Protein AF-A0A285NW78-F1 (afdb_monomer_lite)

Organism: Natronoarchaeum philippinense (NCBI:txid558529)

Radius of gyration: 19.08 Å; chains: 1; bounding box: 39×22×52 Å

Sequence (86 aa):
MPASPPFVDPSTNTLDTDQIVAEAVPLAKLVGLFAAVALVPMVLSFVALGGLVGVLLTLLTQFVLAVGAGIVLIYVIARGRQLTGQ

pLDDT: mean 91.44, std 10.09, range [47.59, 98.75]

Secondary structure (DSSP, 8-state):
-PPPPTTB-TTT-SB-HHHHHHHHHHHHHHHHHHHHHHHHHHHHHHHTTSSHHHHHHHHHHHHHHHHHHHHHHHHHHHHHHHHHT-

Foldseek 3Di:
DQQDDPQADPVPRDGNVVSVVVVVVVLCVLLVVLLVVLVVLVVVLVVVVDDPSSVVSVVVSVVSNVVSVVVSVVVVVVVVCVSNVD

Structure (mmCIF, N/CA/C/O backbone):
data_AF-A0A285NW78-F1
#
_entry.id   AF-A0A285NW78-F1
#
loop_
_atom_site.group_PDB
_atom_site.id
_atom_site.type_symbol
_atom_site.label_atom_id
_atom_site.label_alt_id
_atom_site.label_comp_id
_atom_site.label_asym_id
_atom_site.label_entity_id
_atom_site.label_seq_id
_atom_site.pdbx_PDB_ins_code
_atom_site.Cartn_x
_atom_site.Cartn_y
_atom_site.Cartn_z
_atom_site.occupancy
_atom_site.B_iso_or_equiv
_atom_site.auth_seq_id
_atom_site.auth_comp_id
_atom_site.auth_asym_id
_atom_site.auth_atom_id
_atom_site.pdbx_PDB_model_num
ATOM 1 N N . MET A 1 1 ? -17.759 9.563 30.075 1.00 47.59 1 MET A N 1
ATOM 2 C CA . MET A 1 1 ? -17.518 8.110 29.962 1.00 47.59 1 MET A CA 1
ATOM 3 C C . MET A 1 1 ? -16.077 7.946 29.503 1.00 47.59 1 MET A C 1
ATOM 5 O O . MET A 1 1 ? -15.715 8.673 28.582 1.00 47.59 1 MET A O 1
ATOM 9 N N . PRO A 1 2 ? -15.241 7.112 30.143 1.00 57.91 2 PRO A N 1
ATOM 10 C CA . PRO A 1 2 ? -13.937 6.753 29.582 1.00 57.91 2 PRO A CA 1
ATOM 11 C C . PRO A 1 2 ? -14.134 6.217 28.158 1.00 57.91 2 PRO A C 1
ATOM 13 O O . PRO A 1 2 ? -15.117 5.517 27.915 1.00 57.91 2 PRO A O 1
ATOM 16 N N . ALA A 1 3 ? -13.254 6.574 27.222 1.00 63.28 3 ALA A N 1
ATOM 17 C CA . ALA A 1 3 ? -13.291 5.985 25.888 1.00 63.28 3 ALA A CA 1
ATOM 18 C C . ALA A 1 3 ? -13.022 4.480 26.017 1.00 63.28 3 ALA A C 1
ATOM 20 O O . ALA A 1 3 ? -12.041 4.088 26.654 1.00 63.28 3 ALA A O 1
ATOM 21 N N . SER A 1 4 ? -13.903 3.647 25.461 1.00 69.38 4 SER A N 1
ATOM 22 C CA . SER A 1 4 ? -13.648 2.210 25.390 1.00 69.38 4 SER A CA 1
ATOM 23 C C . SER A 1 4 ? -12.357 1.973 24.600 1.00 69.38 4 SER A C 1
ATOM 25 O O . SER A 1 4 ? -12.157 2.629 23.573 1.00 69.38 4 SER A O 1
ATOM 27 N N . PRO A 1 5 ? -11.466 1.083 25.067 1.00 79.94 5 PRO A N 1
ATOM 28 C CA . PRO A 1 5 ? -10.243 0.780 24.343 1.00 79.94 5 PRO A CA 1
ATOM 29 C C . PRO A 1 5 ? -10.589 0.238 22.945 1.00 79.94 5 PRO A C 1
ATOM 31 O O . PRO A 1 5 ? -11.480 -0.606 22.830 1.00 79.94 5 PRO A O 1
ATOM 34 N N . PRO A 1 6 ? -9.928 0.721 21.877 1.00 84.31 6 PRO A N 1
ATOM 35 C CA . PRO A 1 6 ? -10.194 0.232 20.530 1.00 84.31 6 PRO A CA 1
ATOM 36 C C . PRO A 1 6 ? -9.851 -1.259 20.428 1.00 84.31 6 PRO A C 1
ATOM 38 O O . PRO A 1 6 ? -8.914 -1.726 21.078 1.00 84.31 6 PRO A O 1
ATOM 41 N N . PHE A 1 7 ? -10.581 -1.985 19.578 1.00 88.94 7 PHE A N 1
ATOM 42 C CA . PHE A 1 7 ? -10.423 -3.422 19.312 1.00 88.94 7 PHE A CA 1
ATOM 43 C C . PHE A 1 7 ? -10.776 -4.348 20.481 1.00 88.94 7 PHE A C 1
ATOM 45 O O . PHE A 1 7 ? -10.413 -5.524 20.456 1.00 88.94 7 PHE A O 1
ATOM 52 N N . VAL A 1 8 ? -11.477 -3.846 21.499 1.00 89.00 8 VAL A N 1
ATOM 53 C CA . VAL A 1 8 ? -11.941 -4.638 22.642 1.00 89.00 8 VAL A CA 1
ATOM 54 C C . VAL A 1 8 ? -13.454 -4.517 22.761 1.00 89.00 8 VAL A C 1
ATOM 56 O O . VAL A 1 8 ? -13.989 -3.413 22.867 1.00 89.00 8 VAL A O 1
ATOM 59 N N . ASP A 1 9 ? -14.136 -5.659 22.790 1.00 83.94 9 ASP A N 1
ATOM 60 C CA . ASP A 1 9 ? -15.571 -5.737 23.036 1.00 83.94 9 ASP A CA 1
ATOM 61 C C . ASP A 1 9 ? -15.867 -5.369 24.506 1.00 83.94 9 ASP A C 1
ATOM 63 O O . ASP A 1 9 ? -15.423 -6.075 25.420 1.00 83.94 9 ASP A O 1
ATOM 67 N N . PRO A 1 10 ? -16.640 -4.299 24.776 1.00 79.38 10 PRO A N 1
ATOM 68 C CA . PRO A 1 10 ? -16.953 -3.860 26.136 1.00 79.38 10 PRO A CA 1
ATOM 69 C C . PRO A 1 10 ? -17.770 -4.868 26.956 1.00 79.38 10 PRO A C 1
ATOM 71 O O . PRO A 1 10 ? -17.801 -4.769 28.181 1.00 79.38 10 PRO A O 1
ATOM 74 N N . SER A 1 11 ? -18.473 -5.794 26.297 1.00 82.56 11 SER A N 1
ATOM 75 C CA . SER A 1 11 ? -19.369 -6.759 26.939 1.00 82.56 11 SER A CA 1
ATOM 76 C C . SER A 1 11 ? -18.653 -8.037 27.375 1.00 82.56 11 SER A C 1
ATOM 78 O O . SER A 1 11 ? -18.946 -8.577 28.442 1.00 82.56 11 SER A O 1
ATOM 80 N N . THR A 1 12 ? -17.683 -8.495 26.582 1.00 85.06 12 THR A N 1
ATOM 81 C CA . THR A 1 12 ? -16.919 -9.726 26.837 1.00 85.06 12 THR A CA 1
ATOM 82 C C . THR A 1 12 ? -15.501 -9.459 27.342 1.00 85.06 12 THR A C 1
ATOM 84 O O . THR A 1 12 ? -14.866 -10.364 27.880 1.00 85.06 12 THR A O 1
ATOM 87 N N . ASN A 1 13 ? -15.011 -8.220 27.207 1.00 82.94 13 ASN A N 1
ATOM 88 C CA . ASN A 1 13 ? -13.631 -7.815 27.484 1.00 82.94 13 ASN A CA 1
ATOM 89 C C . ASN A 1 13 ? -12.604 -8.632 26.670 1.00 82.94 13 ASN A C 1
ATOM 91 O O . ASN A 1 13 ? -11.489 -8.898 27.122 1.00 82.94 13 ASN A O 1
ATOM 95 N N . THR A 1 14 ? -13.013 -9.069 25.475 1.00 90.06 14 THR A N 1
ATOM 96 C CA . THR A 1 14 ? -12.193 -9.828 24.525 1.00 90.06 14 THR A CA 1
ATOM 97 C C . THR A 1 14 ? -11.913 -9.007 23.270 1.00 90.06 14 THR A C 1
ATOM 99 O O . THR A 1 14 ? -12.429 -7.904 23.106 1.00 90.06 14 THR A O 1
ATOM 102 N N . LEU A 1 15 ? -11.047 -9.524 22.400 1.00 87.88 15 LEU A N 1
ATOM 103 C CA . LEU A 1 15 ? -10.677 -8.861 21.156 1.00 87.88 15 LEU A CA 1
ATOM 104 C C . LEU A 1 15 ? -11.873 -8.811 20.190 1.00 87.88 15 LEU A C 1
ATOM 106 O O . LEU A 1 15 ? -12.421 -9.854 19.838 1.00 87.88 15 LEU A O 1
ATOM 110 N N . ASP A 1 16 ? -12.227 -7.619 19.714 1.00 92.81 16 ASP A N 1
ATOM 111 C CA . ASP A 1 16 ? -13.250 -7.433 18.683 1.00 92.81 16 ASP A CA 1
ATOM 112 C C . ASP A 1 16 ? -12.638 -7.696 17.297 1.00 92.81 16 ASP A C 1
ATOM 114 O O . ASP A 1 16 ? -12.048 -6.821 16.651 1.00 92.81 16 ASP A O 1
ATOM 118 N N . THR A 1 17 ? -12.731 -8.949 16.847 1.00 91.75 17 THR A N 1
ATOM 119 C CA . THR A 1 17 ? -12.205 -9.369 15.543 1.00 91.75 17 THR A CA 1
ATOM 120 C C . THR A 1 17 ? -12.946 -8.732 14.374 1.00 91.75 17 THR A C 1
ATOM 122 O O . THR A 1 17 ? -12.331 -8.504 13.330 1.00 91.75 17 THR A O 1
ATOM 125 N N . ASP A 1 18 ? -14.229 -8.409 14.541 1.00 92.25 18 ASP A N 1
ATOM 126 C CA . ASP A 1 18 ? -15.029 -7.779 13.493 1.00 92.25 18 ASP A CA 1
ATOM 127 C C . ASP A 1 18 ? -14.546 -6.348 13.256 1.00 92.25 18 ASP A C 1
ATOM 129 O O . ASP A 1 18 ? -14.326 -5.950 12.108 1.00 92.25 18 ASP A O 1
ATOM 133 N N . GLN A 1 19 ? -14.269 -5.603 14.332 1.00 91.56 19 GLN A N 1
ATOM 134 C CA . GLN A 1 19 ? -13.642 -4.289 14.237 1.00 91.56 19 GLN A CA 1
ATOM 135 C C . GLN A 1 19 ? -12.254 -4.371 13.593 1.00 91.56 19 GLN A C 1
ATOM 137 O O . GLN A 1 19 ? -11.944 -3.571 12.710 1.00 91.56 19 GLN A O 1
ATOM 142 N N . ILE A 1 20 ? -11.420 -5.345 13.973 1.00 92.62 20 ILE A N 1
ATOM 143 C CA . ILE A 1 20 ? -10.086 -5.516 13.370 1.00 92.62 20 ILE A CA 1
ATOM 144 C C . ILE A 1 20 ? -10.188 -5.708 11.856 1.00 92.62 20 ILE A C 1
ATOM 146 O O . ILE A 1 20 ? -9.478 -5.043 11.098 1.00 92.62 20 ILE A O 1
ATOM 150 N N . VAL A 1 21 ? -11.074 -6.595 11.401 1.00 95.12 21 VAL A N 1
ATOM 151 C CA . VAL A 1 21 ? -11.271 -6.840 9.968 1.00 95.12 21 VAL A CA 1
ATOM 152 C C . VAL A 1 21 ? -11.819 -5.590 9.280 1.00 95.12 21 VAL A C 1
ATOM 154 O O . VAL A 1 21 ? -11.326 -5.215 8.213 1.00 95.12 21 VAL A O 1
ATOM 157 N N . ALA A 1 22 ? -12.788 -4.909 9.894 1.00 94.31 22 ALA A N 1
ATOM 158 C CA . ALA A 1 22 ? -13.364 -3.683 9.355 1.00 94.31 22 ALA A CA 1
ATOM 159 C C . ALA A 1 22 ? -12.313 -2.579 9.153 1.00 94.31 22 ALA A C 1
ATOM 161 O O . ALA A 1 22 ? -12.360 -1.881 8.141 1.00 94.31 22 ALA A O 1
ATOM 162 N N . GLU A 1 23 ? -11.337 -2.456 10.057 1.00 94.12 23 GLU A N 1
ATOM 163 C CA . GLU A 1 23 ? -10.230 -1.496 9.941 1.00 94.12 23 GLU A CA 1
ATOM 164 C C . GLU A 1 23 ? -9.125 -1.955 8.976 1.00 94.12 23 GLU A C 1
ATOM 166 O O . GLU A 1 23 ? -8.494 -1.138 8.297 1.00 94.12 23 GLU A O 1
ATOM 171 N N . ALA A 1 24 ? -8.905 -3.265 8.852 1.00 95.31 24 ALA A N 1
ATOM 172 C CA . ALA A 1 24 ? -7.926 -3.821 7.924 1.00 95.31 24 ALA A CA 1
ATOM 173 C C . ALA A 1 24 ? -8.346 -3.657 6.453 1.00 95.31 24 ALA A C 1
ATOM 175 O O . ALA A 1 24 ? -7.490 -3.477 5.585 1.00 95.31 24 ALA A O 1
ATOM 1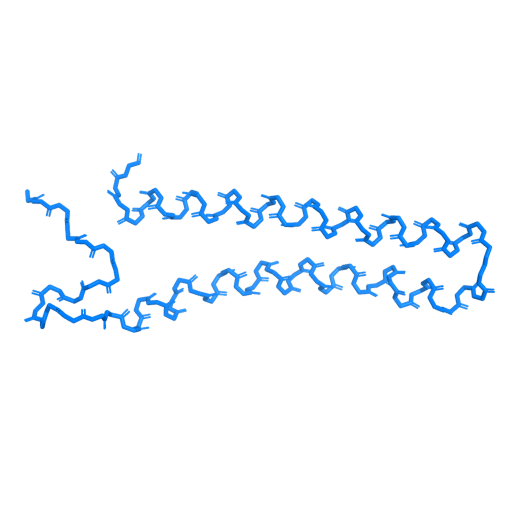76 N N . VAL A 1 25 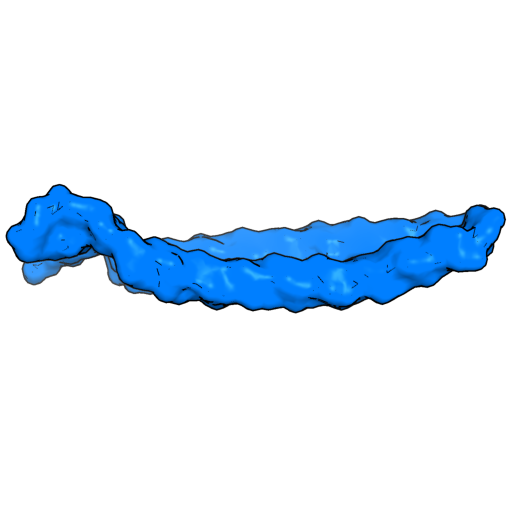? -9.647 -3.688 6.147 1.00 97.38 25 VAL A N 1
ATOM 177 C CA . VAL A 1 25 ? -10.150 -3.604 4.764 1.00 97.38 25 VAL A CA 1
ATOM 178 C C . VAL A 1 25 ? -9.767 -2.286 4.066 1.00 97.38 25 VAL A C 1
ATOM 180 O O . VAL A 1 25 ? -9.225 -2.346 2.958 1.00 97.38 25 VAL A O 1
ATOM 183 N N . PRO A 1 26 ? -10.000 -1.091 4.642 1.00 96.62 26 PRO A N 1
ATOM 184 C CA . PRO A 1 26 ? -9.539 0.169 4.061 1.00 96.62 26 PRO A CA 1
ATOM 185 C C . PRO A 1 26 ? -8.022 0.226 3.854 1.00 96.62 26 PRO A C 1
ATOM 187 O O . PRO A 1 26 ? -7.566 0.674 2.801 1.00 96.62 26 PRO A O 1
ATOM 190 N N . LEU A 1 27 ? -7.242 -0.279 4.818 1.00 97.25 27 LEU A N 1
ATOM 191 C CA . LEU A 1 27 ? -5.783 -0.347 4.714 1.00 97.25 27 LEU A CA 1
ATOM 192 C C . LEU A 1 27 ? -5.345 -1.233 3.549 1.00 97.25 27 LEU A C 1
ATOM 194 O O . LEU A 1 27 ? -4.541 -0.811 2.718 1.00 97.25 27 LEU A O 1
ATOM 198 N N . ALA A 1 28 ? -5.925 -2.428 3.439 1.00 97.88 28 ALA A N 1
ATOM 199 C CA . ALA A 1 28 ? -5.651 -3.357 2.351 1.00 97.88 28 ALA A CA 1
ATOM 200 C C . ALA A 1 28 ? -6.015 -2.760 0.985 1.00 97.88 28 ALA A C 1
ATOM 202 O O . ALA A 1 28 ? -5.268 -2.933 0.025 1.00 97.88 28 ALA A O 1
ATOM 203 N N . LYS A 1 29 ? -7.119 -2.004 0.893 1.00 98.19 29 LYS A N 1
ATOM 204 C CA . LYS A 1 29 ? -7.498 -1.287 -0.335 1.00 98.19 29 LYS A CA 1
ATOM 205 C C . LYS A 1 29 ? -6.462 -0.235 -0.731 1.00 98.19 29 LYS A C 1
ATOM 207 O O . LYS A 1 29 ? -6.114 -0.161 -1.905 1.00 98.19 29 LYS A O 1
ATOM 212 N N . LEU A 1 30 ? -5.953 0.552 0.219 1.00 97.94 30 LEU A N 1
ATOM 213 C CA . LEU A 1 30 ? -4.923 1.559 -0.061 1.00 97.94 30 LEU A CA 1
ATOM 214 C C . LEU A 1 30 ? -3.602 0.917 -0.493 1.00 97.94 30 LEU A C 1
ATOM 216 O O . LEU A 1 30 ? -3.027 1.316 -1.503 1.00 97.94 30 LEU A O 1
ATOM 220 N N . VAL A 1 31 ? -3.146 -0.108 0.229 1.00 98.38 31 VAL A N 1
ATOM 221 C CA . VAL A 1 31 ? -1.938 -0.863 -0.138 1.00 98.38 31 VAL A CA 1
ATOM 222 C C . VAL A 1 31 ? -2.104 -1.494 -1.519 1.00 98.38 31 VAL A C 1
ATOM 224 O O . VAL A 1 31 ? -1.239 -1.334 -2.378 1.00 98.38 31 VAL A O 1
ATOM 227 N N . GLY A 1 32 ? -3.238 -2.155 -1.757 1.00 98.44 32 GLY A N 1
ATOM 228 C CA . GLY A 1 32 ? -3.568 -2.775 -3.035 1.00 98.44 32 GLY A CA 1
ATOM 229 C C . GLY A 1 32 ? -3.597 -1.773 -4.187 1.00 98.44 32 GLY A C 1
ATOM 230 O O . GLY A 1 32 ? -3.074 -2.073 -5.255 1.00 98.44 32 GLY A O 1
ATOM 231 N N . LEU A 1 33 ? -4.129 -0.566 -3.966 1.00 98.44 33 LEU A N 1
ATOM 232 C CA . LEU A 1 33 ? -4.130 0.509 -4.958 1.00 98.44 33 LEU A CA 1
ATOM 233 C C . LEU A 1 33 ? -2.705 0.884 -5.381 1.00 98.44 33 LEU A C 1
ATOM 235 O O . LEU A 1 33 ? -2.393 0.853 -6.569 1.00 98.44 33 LEU A O 1
ATOM 239 N N . PHE A 1 34 ? -1.828 1.216 -4.432 1.00 98.44 34 PHE A N 1
ATOM 240 C CA . PHE A 1 34 ? -0.465 1.634 -4.770 1.00 98.44 34 PHE A CA 1
ATOM 241 C C . PHE A 1 34 ? 0.375 0.490 -5.337 1.00 98.44 34 PHE A C 1
ATOM 243 O O . PHE A 1 34 ? 1.149 0.716 -6.266 1.00 98.44 34 PHE A O 1
ATOM 250 N N . ALA A 1 35 ? 0.183 -0.737 -4.847 1.00 98.25 35 ALA A N 1
ATOM 251 C CA . ALA A 1 35 ? 0.803 -1.921 -5.428 1.00 98.25 35 ALA A CA 1
ATOM 252 C C . ALA A 1 35 ? 0.357 -2.125 -6.886 1.00 98.25 35 ALA A C 1
ATOM 254 O O . ALA A 1 35 ? 1.200 -2.312 -7.759 1.00 98.25 35 ALA A O 1
ATOM 255 N N . ALA A 1 36 ? -0.944 -2.015 -7.175 1.00 98.44 36 ALA A N 1
ATOM 256 C CA . ALA A 1 36 ? -1.476 -2.142 -8.530 1.00 98.44 36 ALA A CA 1
ATOM 257 C C . ALA A 1 36 ? -0.932 -1.061 -9.475 1.00 98.44 36 ALA A C 1
ATOM 259 O O . ALA A 1 36 ? -0.555 -1.366 -10.605 1.00 98.44 36 ALA A O 1
ATOM 260 N N . VAL A 1 37 ? -0.836 0.189 -9.013 1.00 98.38 37 VAL A N 1
ATOM 261 C CA . VAL A 1 37 ? -0.255 1.281 -9.810 1.00 98.38 37 VAL A CA 1
ATOM 262 C C . VAL A 1 37 ? 1.237 1.046 -10.056 1.00 98.38 37 VAL A C 1
ATOM 264 O O . VAL A 1 37 ? 1.693 1.205 -11.185 1.00 98.38 37 VAL A O 1
ATOM 267 N N . ALA A 1 38 ? 1.995 0.632 -9.037 1.00 98.38 38 ALA A N 1
ATOM 268 C CA . ALA A 1 38 ? 3.428 0.361 -9.157 1.00 98.38 38 ALA A CA 1
ATOM 269 C C . ALA A 1 38 ? 3.743 -0.866 -10.029 1.00 98.38 38 ALA A C 1
ATOM 271 O O . ALA A 1 38 ? 4.796 -0.909 -10.664 1.00 98.38 38 ALA A O 1
ATOM 272 N N . LEU A 1 39 ? 2.829 -1.838 -10.116 1.00 98.00 39 LEU A N 1
ATOM 273 C CA . LEU A 1 39 ? 2.996 -3.006 -10.982 1.00 98.00 39 LEU A CA 1
ATOM 274 C C . LEU A 1 39 ? 3.129 -2.625 -12.460 1.00 98.00 39 LEU A C 1
ATOM 276 O O . LEU A 1 39 ? 3.853 -3.297 -13.186 1.00 98.00 39 LEU A O 1
ATOM 280 N N . VAL A 1 40 ? 2.487 -1.546 -12.913 1.00 97.25 40 VAL A N 1
ATOM 281 C CA . VAL A 1 40 ? 2.545 -1.123 -14.321 1.00 97.25 40 VAL A CA 1
ATOM 282 C C . VAL A 1 40 ? 3.977 -0.777 -14.763 1.00 97.25 40 VAL A C 1
ATOM 284 O O . VAL A 1 40 ? 4.494 -1.458 -15.653 1.00 97.25 40 VAL A O 1
ATOM 287 N N . PRO A 1 41 ? 4.669 0.219 -14.171 1.00 96.94 41 PRO A N 1
ATOM 288 C CA . PRO A 1 41 ? 6.051 0.517 -14.540 1.00 96.94 41 PRO A CA 1
ATOM 289 C C . PRO A 1 41 ? 7.006 -0.640 -14.221 1.00 96.94 41 PRO A C 1
ATOM 291 O O . PRO A 1 41 ? 7.980 -0.825 -14.949 1.00 96.94 41 PRO A O 1
ATOM 294 N N . MET A 1 42 ? 6.710 -1.454 -13.203 1.00 95.81 42 MET A N 1
ATOM 295 C CA . MET A 1 42 ? 7.514 -2.630 -12.866 1.00 95.81 42 MET A CA 1
ATOM 296 C C . MET A 1 42 ? 7.479 -3.685 -13.975 1.00 95.81 42 MET A C 1
ATOM 298 O O . MET A 1 42 ? 8.519 -4.167 -14.405 1.00 95.81 42 MET A O 1
ATOM 302 N N . VAL A 1 43 ? 6.295 -4.039 -14.478 1.00 95.88 43 VAL A N 1
ATOM 303 C CA . VAL A 1 43 ? 6.160 -5.009 -15.575 1.00 95.88 43 VAL A CA 1
ATOM 304 C C . VAL A 1 43 ? 6.827 -4.475 -16.841 1.00 95.88 43 VAL A C 1
ATOM 306 O O . VAL A 1 43 ? 7.550 -5.209 -17.514 1.00 95.88 43 VAL A O 1
ATOM 309 N N . LEU A 1 44 ? 6.654 -3.184 -17.140 1.00 95.00 44 LEU A N 1
ATOM 310 C CA . LEU A 1 44 ? 7.301 -2.553 -18.291 1.00 95.00 44 LEU A CA 1
ATOM 311 C C . LEU A 1 44 ? 8.832 -2.558 -18.182 1.00 95.00 44 LEU A C 1
ATOM 313 O O . LEU A 1 44 ? 9.503 -2.701 -19.205 1.00 95.00 44 LEU A O 1
ATOM 317 N N . SER A 1 45 ? 9.399 -2.437 -16.975 1.00 94.44 45 SER A N 1
ATOM 318 C CA . SER A 1 45 ? 10.855 -2.456 -16.799 1.00 94.44 45 SER A CA 1
ATOM 319 C C . SER A 1 45 ? 11.467 -3.809 -17.175 1.00 94.44 45 SER A C 1
ATOM 321 O O . SER A 1 45 ? 12.549 -3.832 -17.763 1.00 94.44 45 SER A O 1
ATOM 323 N N . PHE A 1 46 ? 10.756 -4.918 -16.937 1.00 90.44 46 PHE A N 1
ATOM 324 C CA . PHE A 1 46 ? 11.187 -6.257 -17.356 1.00 90.44 46 PHE A CA 1
ATOM 325 C C . PHE A 1 46 ? 11.154 -6.445 -18.877 1.00 90.44 46 PHE A C 1
ATOM 327 O O . PHE A 1 46 ? 12.021 -7.119 -19.432 1.00 90.44 46 PHE A O 1
ATOM 334 N N . VAL A 1 47 ? 10.180 -5.839 -19.562 1.00 91.12 47 VAL A N 1
ATOM 335 C CA . VAL A 1 47 ? 10.046 -5.937 -21.027 1.00 91.12 47 VAL A CA 1
ATOM 336 C C . VAL A 1 47 ? 11.040 -5.020 -21.750 1.00 91.12 47 VAL A C 1
ATOM 338 O O . VAL A 1 47 ? 11.440 -5.313 -22.874 1.00 91.12 47 VAL A O 1
ATOM 341 N N . ALA A 1 48 ? 11.498 -3.942 -21.107 1.00 85.12 48 ALA A N 1
ATOM 342 C CA . ALA A 1 48 ? 12.401 -2.953 -21.697 1.00 85.12 48 ALA A CA 1
ATOM 343 C C . ALA A 1 48 ? 13.831 -3.462 -22.008 1.00 85.12 48 ALA A C 1
ATOM 345 O O . ALA A 1 48 ? 14.648 -2.669 -22.462 1.00 85.12 48 ALA A O 1
ATOM 346 N N . LEU A 1 49 ? 14.147 -4.753 -21.795 1.00 74.50 49 LEU A N 1
ATOM 347 C CA . LEU A 1 49 ? 15.418 -5.416 -22.165 1.00 74.50 49 LEU A CA 1
ATOM 348 C C . LEU A 1 49 ? 16.704 -4.750 -21.614 1.00 74.50 49 LEU A C 1
ATOM 350 O O . LEU A 1 49 ? 17.808 -5.048 -22.066 1.00 74.50 49 LEU A O 1
ATOM 354 N N . GLY A 1 50 ? 16.580 -3.902 -20.587 1.00 73.25 50 GLY A N 1
ATOM 355 C CA . GLY A 1 50 ? 17.694 -3.206 -19.936 1.00 73.25 50 GLY A CA 1
ATOM 356 C C . GLY A 1 50 ? 18.005 -1.815 -20.508 1.00 73.25 50 GLY A C 1
ATOM 357 O O . GLY A 1 50 ? 17.335 -1.299 -21.396 1.00 73.25 50 GLY A O 1
ATOM 358 N N . GLY A 1 51 ? 19.020 -1.159 -19.940 1.00 88.44 51 GLY A N 1
ATOM 359 C CA . GLY A 1 51 ? 19.415 0.207 -20.306 1.00 88.44 51 GLY A CA 1
ATOM 360 C C . GLY A 1 51 ? 18.656 1.309 -19.556 1.00 88.44 51 GLY A C 1
ATOM 361 O O . GLY A 1 51 ? 17.936 1.057 -18.588 1.00 88.44 51 GLY A O 1
ATOM 362 N N . LEU A 1 52 ? 18.846 2.560 -19.991 1.00 92.94 52 LEU A N 1
ATOM 363 C CA . LEU A 1 52 ? 18.358 3.752 -19.282 1.00 92.94 52 LEU A CA 1
ATOM 364 C C . LEU A 1 52 ? 16.837 3.734 -19.055 1.00 92.94 52 LEU A C 1
ATOM 366 O O . LEU A 1 52 ? 16.376 4.107 -17.981 1.00 92.94 52 LEU A O 1
ATOM 370 N N . VAL A 1 53 ? 16.060 3.253 -20.029 1.00 93.25 53 VAL A N 1
ATOM 371 C CA . VAL A 1 53 ? 14.592 3.180 -19.929 1.00 93.25 53 VAL A CA 1
ATOM 372 C C . VAL A 1 53 ? 14.155 2.227 -18.813 1.00 93.25 53 VAL A C 1
ATOM 374 O O . VAL A 1 53 ? 13.316 2.594 -17.994 1.00 93.25 53 VAL A O 1
ATOM 377 N N . GLY A 1 54 ? 14.758 1.037 -18.723 1.00 94.75 54 GLY A N 1
ATOM 378 C CA . GLY A 1 54 ? 14.462 0.081 -17.652 1.00 94.75 54 GLY A CA 1
ATOM 379 C C . GLY A 1 54 ? 14.819 0.624 -16.264 1.00 94.75 54 GLY A C 1
ATOM 380 O O . GLY A 1 54 ? 14.052 0.455 -15.312 1.00 94.75 54 GLY A O 1
ATOM 381 N N . VAL A 1 55 ? 15.939 1.349 -16.153 1.00 94.88 55 VAL A N 1
ATOM 382 C CA . VAL A 1 55 ? 16.338 2.028 -14.908 1.00 94.88 55 VAL A CA 1
ATOM 383 C C . VAL A 1 55 ? 15.311 3.090 -14.512 1.00 94.88 55 VAL A C 1
ATOM 385 O O 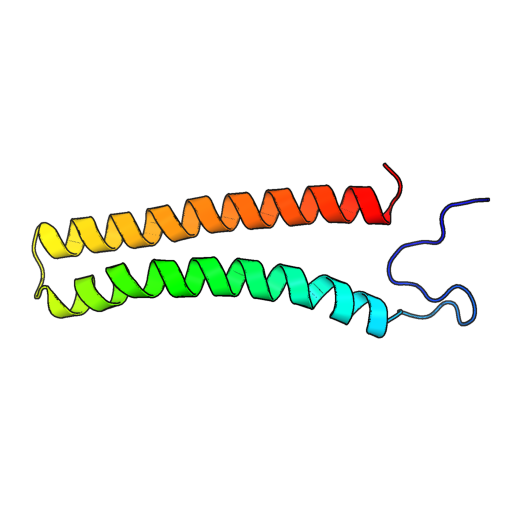. VAL A 1 55 ? 14.858 3.098 -13.370 1.00 94.88 55 VAL A O 1
ATOM 388 N N . LEU A 1 56 ? 14.883 3.944 -15.446 1.00 96.56 56 LEU A N 1
ATOM 389 C CA . LEU A 1 56 ? 13.879 4.980 -15.177 1.00 96.56 56 LEU A CA 1
ATOM 390 C C . LEU A 1 56 ? 12.527 4.389 -14.752 1.00 96.56 56 LEU A C 1
ATOM 392 O O . LEU A 1 56 ? 11.917 4.886 -13.808 1.00 96.56 56 LEU A O 1
ATOM 396 N N . LEU A 1 57 ? 12.078 3.304 -15.388 1.00 96.56 57 LEU A N 1
ATOM 397 C CA . LEU A 1 57 ? 10.851 2.596 -15.004 1.00 96.56 57 LEU A CA 1
ATOM 398 C C . LEU A 1 57 ? 10.957 1.965 -13.607 1.00 96.56 57 LEU A C 1
ATOM 400 O O . LEU A 1 57 ? 9.999 1.989 -12.830 1.00 96.56 57 LEU A O 1
ATOM 404 N N . THR A 1 58 ? 12.135 1.452 -13.250 1.00 96.06 58 THR A N 1
ATOM 405 C CA . THR A 1 58 ? 12.403 0.922 -11.904 1.00 96.06 58 THR A CA 1
ATOM 406 C C . THR A 1 58 ? 12.362 2.035 -10.857 1.00 96.06 58 THR A C 1
ATOM 408 O O . THR A 1 58 ? 11.703 1.885 -9.829 1.00 96.06 58 THR A O 1
ATOM 411 N N . LEU A 1 59 ? 12.992 3.180 -11.135 1.00 97.75 59 LEU A N 1
ATOM 412 C CA . LEU A 1 59 ? 12.938 4.353 -10.258 1.00 97.75 59 LEU A CA 1
ATOM 413 C C . LEU A 1 59 ? 11.505 4.867 -10.092 1.00 97.75 59 LEU A C 1
ATOM 415 O O . LEU A 1 59 ? 11.091 5.179 -8.979 1.00 97.75 59 LEU A O 1
ATOM 419 N N . LEU A 1 60 ? 10.723 4.897 -11.174 1.00 98.06 60 LEU A N 1
ATOM 420 C CA . LEU A 1 60 ? 9.314 5.279 -11.123 1.00 98.06 60 LEU A CA 1
ATOM 421 C C . LEU A 1 60 ? 8.493 4.309 -10.259 1.00 98.06 60 LEU A C 1
ATOM 423 O O . LEU A 1 60 ? 7.684 4.748 -9.446 1.00 98.06 60 LEU A O 1
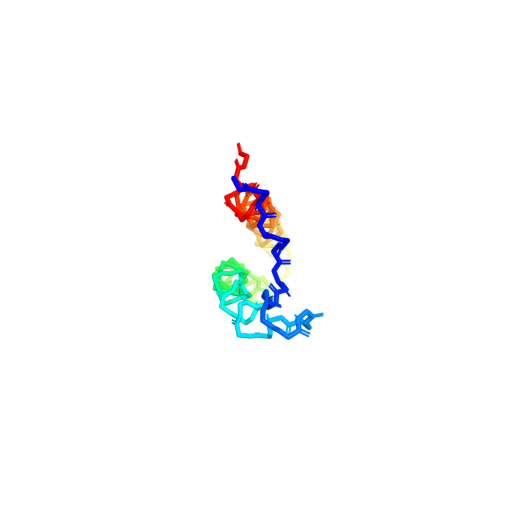ATOM 427 N N . THR A 1 61 ? 8.740 3.003 -10.382 1.00 98.25 61 THR A N 1
ATOM 428 C CA . THR A 1 61 ? 8.121 1.974 -9.52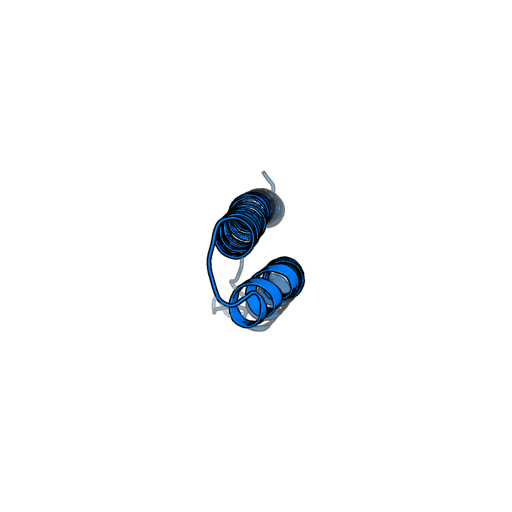9 1.00 98.25 61 THR A CA 1
ATOM 429 C C . THR A 1 61 ? 8.419 2.236 -8.052 1.00 98.25 61 THR A C 1
ATOM 431 O O . THR A 1 61 ? 7.504 2.298 -7.231 1.00 98.25 61 THR A O 1
ATOM 434 N N . GLN A 1 62 ? 9.695 2.436 -7.711 1.00 98.38 62 GLN A N 1
ATOM 435 C CA . GLN A 1 62 ? 10.127 2.712 -6.339 1.00 98.38 62 GLN A CA 1
ATOM 436 C C . GLN A 1 62 ? 9.529 4.011 -5.800 1.00 98.38 62 GLN A C 1
ATOM 438 O O . GLN A 1 62 ? 9.093 4.050 -4.652 1.00 98.38 62 GLN A O 1
ATOM 443 N N . PHE A 1 63 ? 9.461 5.054 -6.628 1.00 98.50 63 PHE A N 1
ATOM 444 C CA . PHE A 1 63 ? 8.849 6.326 -6.265 1.00 98.50 63 PHE A CA 1
ATOM 445 C C . PHE A 1 63 ? 7.368 6.161 -5.904 1.00 98.50 63 PHE A C 1
ATOM 447 O O . PHE A 1 63 ? 6.948 6.608 -4.837 1.00 98.50 63 PHE A O 1
ATOM 454 N N . VAL A 1 64 ? 6.590 5.469 -6.743 1.00 98.50 64 VAL A N 1
ATOM 455 C CA . VAL A 1 64 ? 5.166 5.205 -6.478 1.00 98.50 64 VAL A CA 1
ATOM 456 C C . VAL A 1 64 ? 4.986 4.417 -5.182 1.00 98.50 64 VAL A C 1
ATOM 458 O O . VAL A 1 64 ? 4.143 4.783 -4.364 1.00 98.50 64 VAL A O 1
ATOM 461 N N . LEU A 1 65 ? 5.789 3.371 -4.960 1.00 98.56 65 LEU A N 1
ATOM 462 C CA . LEU A 1 65 ? 5.720 2.576 -3.732 1.00 98.56 65 LEU A CA 1
ATOM 463 C C . LEU A 1 65 ? 6.087 3.395 -2.490 1.00 98.56 65 LEU A C 1
ATOM 465 O O . LEU A 1 65 ? 5.405 3.287 -1.475 1.00 98.56 65 LEU A O 1
ATOM 469 N N . ALA A 1 66 ? 7.122 4.233 -2.565 1.00 98.75 66 ALA A N 1
ATOM 470 C CA . ALA A 1 66 ? 7.556 5.066 -1.446 1.00 98.75 66 ALA A CA 1
ATOM 471 C C . ALA A 1 66 ? 6.500 6.115 -1.070 1.00 98.75 66 ALA A C 1
ATOM 473 O O . ALA A 1 66 ? 6.136 6.243 0.100 1.00 98.75 66 ALA A O 1
ATOM 474 N N . VAL A 1 67 ? 5.965 6.832 -2.062 1.00 98.62 67 VAL A N 1
ATOM 475 C CA . VAL A 1 67 ? 4.891 7.812 -1.847 1.00 98.62 67 VAL A CA 1
ATOM 476 C C . VAL A 1 67 ? 3.628 7.120 -1.336 1.00 98.62 67 VAL A C 1
ATOM 478 O O . VAL A 1 67 ? 3.032 7.572 -0.358 1.00 98.62 67 VAL A O 1
ATOM 481 N N . GLY A 1 68 ? 3.249 5.996 -1.946 1.00 98.38 68 GLY A N 1
ATOM 482 C CA . GLY A 1 68 ? 2.098 5.200 -1.531 1.00 98.38 68 GLY A CA 1
ATOM 483 C C . GLY A 1 68 ? 2.208 4.706 -0.090 1.00 98.38 68 GLY A C 1
ATOM 484 O O . GLY A 1 68 ? 1.265 4.859 0.683 1.00 98.38 68 GLY A O 1
ATOM 485 N N . ALA A 1 69 ? 3.375 4.197 0.310 1.00 98.44 69 ALA A N 1
ATOM 486 C CA . ALA A 1 69 ? 3.643 3.798 1.689 1.00 98.44 69 ALA A CA 1
ATOM 487 C C . ALA A 1 69 ? 3.520 4.982 2.662 1.00 98.44 69 ALA A C 1
ATOM 489 O O . ALA A 1 69 ? 2.887 4.849 3.709 1.00 98.44 69 ALA A O 1
ATOM 490 N N . GLY A 1 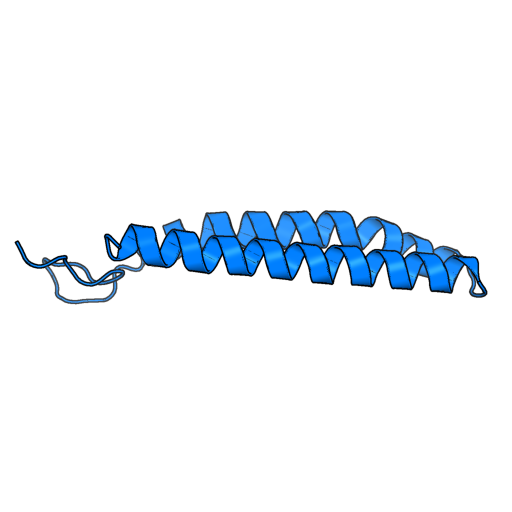70 ? 4.050 6.156 2.302 1.00 98.56 70 GLY A N 1
ATOM 491 C CA . GLY A 1 70 ? 3.884 7.377 3.094 1.00 98.56 70 GLY A CA 1
ATOM 492 C C . GLY A 1 70 ? 2.412 7.758 3.292 1.00 98.56 70 GLY A C 1
ATOM 493 O O . GLY A 1 70 ? 1.993 8.050 4.411 1.00 98.56 70 GLY A O 1
ATOM 494 N N . ILE A 1 71 ? 1.603 7.682 2.233 1.00 98.38 71 ILE A N 1
ATOM 495 C CA . ILE A 1 71 ? 0.158 7.951 2.296 1.00 98.38 71 ILE A CA 1
ATOM 496 C C . ILE A 1 71 ? -0.559 6.926 3.185 1.00 98.38 71 ILE A C 1
ATOM 498 O O . ILE A 1 71 ? -1.374 7.312 4.024 1.00 98.38 71 ILE A O 1
ATOM 502 N N . VAL A 1 72 ? -0.245 5.633 3.045 1.00 98.38 72 VAL A N 1
ATOM 503 C CA . VAL A 1 72 ? -0.808 4.570 3.895 1.00 98.38 72 VAL A CA 1
ATOM 504 C C . VAL A 1 72 ? -0.484 4.827 5.369 1.00 98.38 72 VAL A C 1
ATOM 506 O O . VAL A 1 72 ? -1.375 4.724 6.209 1.00 98.38 72 VAL A O 1
ATOM 509 N N . LEU A 1 73 ? 0.748 5.226 5.697 1.00 98.19 73 LEU A N 1
ATOM 510 C CA . LEU A 1 73 ? 1.137 5.551 7.073 1.00 98.19 73 LEU A CA 1
ATOM 511 C C . LEU A 1 73 ? 0.374 6.757 7.628 1.00 98.19 73 LEU A C 1
ATOM 513 O O . LEU A 1 73 ? -0.110 6.705 8.758 1.00 98.19 73 LEU A O 1
ATOM 517 N N . ILE A 1 74 ? 0.212 7.823 6.839 1.00 98.31 74 ILE A N 1
ATOM 518 C CA . ILE A 1 74 ? -0.595 8.986 7.239 1.00 98.31 74 ILE A CA 1
ATOM 519 C C . ILE A 1 74 ? -2.040 8.561 7.522 1.00 98.31 74 ILE A C 1
ATOM 521 O O . ILE A 1 74 ? -2.616 8.977 8.529 1.00 98.31 74 ILE A O 1
ATOM 525 N N . TYR A 1 75 ? -2.612 7.701 6.675 1.00 97.06 75 TYR A N 1
ATOM 526 C CA . TYR A 1 75 ? -3.951 7.159 6.888 1.00 97.06 75 TYR A CA 1
ATOM 527 C C . TYR A 1 75 ? -4.043 6.341 8.186 1.00 97.06 75 TYR A C 1
ATOM 529 O O . TYR A 1 75 ? -4.969 6.562 8.965 1.00 97.06 75 TYR A O 1
ATOM 537 N N . VAL A 1 76 ? -3.075 5.457 8.464 1.00 96.56 76 VAL A N 1
ATOM 538 C CA . VAL A 1 76 ? -3.014 4.681 9.720 1.00 96.56 76 VAL A CA 1
ATOM 539 C C . VAL A 1 76 ? -3.016 5.608 10.934 1.00 96.56 76 VAL A C 1
ATOM 541 O O . VAL A 1 76 ? -3.795 5.402 11.862 1.00 96.56 76 VAL A O 1
ATOM 544 N N . ILE A 1 77 ? -2.183 6.653 10.921 1.00 96.38 77 ILE A N 1
ATOM 545 C CA . ILE A 1 77 ? -2.087 7.615 12.028 1.00 96.38 77 ILE A CA 1
ATOM 546 C C . ILE A 1 77 ? -3.415 8.355 12.214 1.00 96.38 77 ILE A C 1
ATOM 548 O O . ILE A 1 77 ? -3.933 8.430 13.329 1.00 96.38 77 ILE A O 1
ATOM 552 N N . ALA A 1 78 ? -3.988 8.880 11.128 1.00 96.19 78 ALA A N 1
ATOM 553 C CA . ALA A 1 78 ? -5.260 9.594 11.171 1.00 96.19 78 ALA A CA 1
ATOM 554 C C . ALA A 1 78 ? -6.400 8.696 11.675 1.00 96.19 78 ALA A C 1
ATOM 556 O O . ALA A 1 78 ? -7.224 9.132 12.479 1.00 96.19 78 ALA A O 1
ATOM 557 N N . ARG A 1 79 ? -6.430 7.428 11.250 1.00 94.12 79 ARG A N 1
ATOM 558 C CA . ARG A 1 79 ? -7.450 6.470 11.674 1.00 94.12 79 ARG A CA 1
ATOM 559 C C . ARG A 1 79 ? -7.278 6.047 13.131 1.00 94.12 79 ARG A C 1
ATOM 561 O O . ARG A 1 79 ? -8.260 6.028 13.865 1.00 94.12 79 ARG A O 1
ATOM 568 N N . GLY A 1 80 ? -6.051 5.791 13.580 1.00 92.31 80 GLY A N 1
ATOM 569 C CA . GLY A 1 80 ? -5.767 5.478 14.985 1.00 92.31 80 GLY A CA 1
ATOM 570 C C . GLY A 1 80 ? -6.195 6.602 15.935 1.00 92.31 80 GLY A C 1
ATOM 571 O O . GLY A 1 80 ? -6.782 6.351 16.987 1.00 92.31 80 GLY A O 1
ATOM 572 N N . ARG A 1 81 ? -5.985 7.855 15.523 1.00 92.06 81 ARG A N 1
ATOM 573 C CA . ARG A 1 81 ? -6.473 9.045 16.230 1.00 92.06 81 ARG A CA 1
ATOM 574 C C . ARG A 1 81 ? -7.998 9.094 16.339 1.00 92.06 81 ARG A C 1
ATOM 576 O O . ARG A 1 81 ? -8.535 9.223 17.435 1.00 92.06 81 ARG A O 1
ATOM 583 N N . GLN A 1 82 ? -8.699 8.865 15.228 1.00 88.88 82 GLN A N 1
ATOM 584 C CA . GLN A 1 82 ? -10.166 8.779 15.219 1.00 88.88 82 GLN A CA 1
ATOM 585 C C . GLN A 1 82 ? -10.698 7.674 16.142 1.00 88.88 82 GLN A C 1
ATOM 587 O O . GLN A 1 82 ? -11.666 7.901 16.861 1.00 88.88 82 GLN A O 1
ATOM 592 N N . LEU A 1 83 ? -10.060 6.500 16.149 1.00 88.56 83 LEU A N 1
ATOM 593 C CA . LEU A 1 83 ? -10.460 5.366 16.990 1.00 88.56 83 LEU A CA 1
ATOM 594 C C . LEU A 1 83 ? -10.265 5.630 18.487 1.00 88.56 83 LEU A C 1
ATOM 596 O O . LEU A 1 83 ? -10.984 5.071 19.308 1.00 88.56 83 LEU A O 1
ATOM 600 N N . THR A 1 84 ? -9.307 6.485 18.842 1.00 86.94 84 THR A N 1
ATOM 601 C CA . THR A 1 84 ? -9.007 6.859 20.234 1.00 86.94 84 THR A CA 1
ATOM 602 C C . THR A 1 84 ? -9.654 8.177 20.664 1.00 86.94 84 THR A C 1
ATOM 604 O O . THR A 1 84 ? -9.533 8.566 21.825 1.00 86.94 84 THR A O 1
ATOM 607 N N . GLY A 1 85 ? -10.373 8.849 19.759 1.00 76.25 85 GLY A N 1
ATOM 608 C CA . GLY A 1 85 ? -11.057 10.113 20.031 1.00 76.25 85 GLY A CA 1
ATOM 609 C C . GLY A 1 85 ? -10.127 11.322 20.212 1.00 76.25 85 GLY A C 1
ATOM 610 O O . GLY A 1 85 ? -10.512 12.256 20.916 1.00 76.25 85 GLY A O 1
ATOM 611 N N . GLN A 1 86 ? -8.926 11.309 19.613 1.00 58.53 86 GLN A N 1
ATOM 612 C CA . GLN A 1 86 ? -7.928 12.399 19.650 1.00 58.53 86 GLN A CA 1
ATOM 613 C C . GLN A 1 86 ? -7.765 13.112 18.307 1.00 58.53 86 GLN A C 1
ATOM 615 O O . GLN A 1 86 ? -7.535 14.341 18.301 1.00 58.53 86 GLN A O 1
#